Protein AF-A0A924L572-F1 (afdb_monomer)

Mean predicted aligned error: 12.73 Å

pLDDT: mean 83.67, std 15.64, range [54.72, 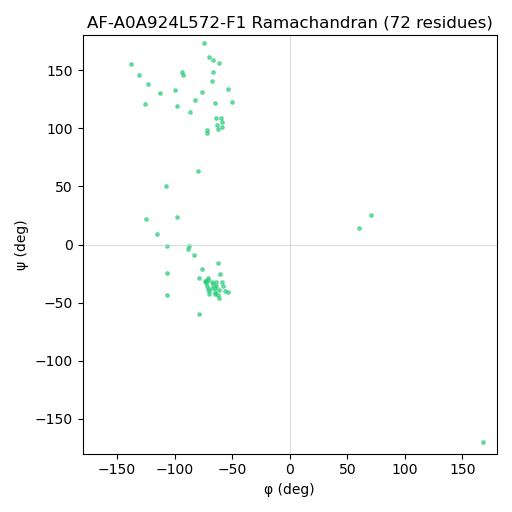97.94]

Structure (mmCIF, N/CA/C/O backbone):
data_AF-A0A924L572-F1
#
_entry.id   AF-A0A924L572-F1
#
loop_
_atom_site.group_PDB
_atom_site.id
_atom_site.type_symbol
_atom_site.label_atom_id
_atom_site.label_alt_id
_atom_site.label_comp_id
_atom_site.label_asym_id
_atom_site.label_entity_id
_atom_site.label_seq_id
_atom_site.pdbx_PDB_ins_code
_atom_site.Cartn_x
_atom_site.Cartn_y
_atom_site.Cartn_z
_atom_site.occupancy
_atom_site.B_iso_or_equiv
_atom_site.auth_seq_id
_atom_site.auth_comp_id
_atom_site.auth_asym_id
_atom_site.auth_atom_id
_atom_site.pdbx_PDB_model_num
ATOM 1 N N . MET A 1 1 ? -2.905 23.786 66.530 1.00 57.62 1 MET A N 1
ATOM 2 C CA . MET A 1 1 ? -3.239 22.440 65.999 1.00 57.62 1 MET A CA 1
ATOM 3 C C . MET A 1 1 ? -4.365 22.462 64.963 1.00 57.62 1 MET A C 1
ATOM 5 O O . MET A 1 1 ? -4.193 21.840 63.926 1.00 57.62 1 MET A O 1
ATOM 9 N N . LYS A 1 2 ? -5.459 23.218 65.162 1.00 54.72 2 LYS A N 1
ATOM 10 C CA . LYS A 1 2 ? -6.543 23.365 64.162 1.00 54.72 2 LYS A CA 1
ATOM 11 C C . LYS A 1 2 ? -6.065 23.881 62.789 1.00 54.72 2 LYS A C 1
ATOM 13 O O . LYS A 1 2 ? -6.468 23.346 6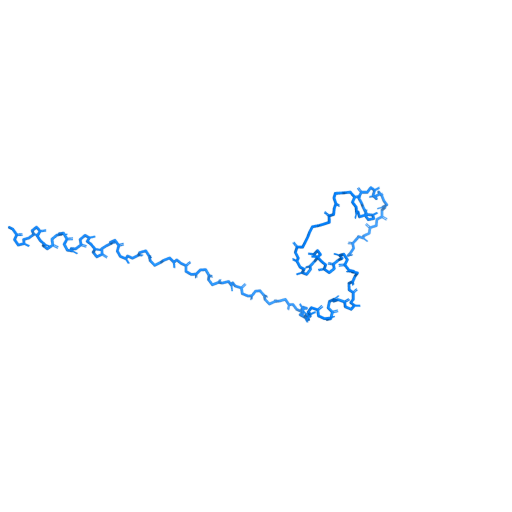1.768 1.00 54.72 2 LYS A O 1
ATOM 18 N N . ASN A 1 3 ? -5.134 24.837 62.768 1.00 55.72 3 ASN A N 1
ATOM 19 C CA . ASN A 1 3 ? -4.650 25.451 61.523 1.00 55.72 3 ASN A CA 1
ATOM 20 C C . ASN A 1 3 ? -3.733 24.513 60.714 1.00 55.72 3 ASN A C 1
ATOM 22 O O . ASN A 1 3 ? -3.745 24.552 59.493 1.00 55.72 3 ASN A O 1
ATOM 26 N N . ILE A 1 4 ? -2.983 23.631 61.385 1.00 67.88 4 ILE A N 1
ATOM 27 C CA . ILE A 1 4 ? -2.108 22.638 60.736 1.00 67.88 4 ILE A CA 1
ATOM 28 C C . ILE A 1 4 ? -2.954 21.550 60.061 1.00 67.88 4 ILE A C 1
ATOM 30 O O . ILE A 1 4 ? -2.651 21.156 58.941 1.00 67.88 4 ILE A O 1
ATOM 34 N N . LEU A 1 5 ? -4.057 21.138 60.700 1.00 63.12 5 LEU A N 1
ATOM 35 C CA . LEU A 1 5 ? -5.012 20.176 60.140 1.00 63.12 5 LEU A CA 1
ATOM 36 C C . LEU A 1 5 ? -5.753 20.733 58.906 1.00 63.12 5 LEU A C 1
ATOM 38 O O . LEU A 1 5 ? -6.042 19.996 57.969 1.00 63.12 5 LEU A O 1
ATOM 42 N N . SER A 1 6 ? -6.031 22.042 58.877 1.00 63.44 6 SER A N 1
ATOM 43 C CA . SER A 1 6 ? -6.605 22.708 57.696 1.00 63.44 6 SER A CA 1
ATOM 44 C C . SER A 1 6 ? -5.610 22.855 56.543 1.00 63.44 6 SER A C 1
ATOM 46 O O . SER A 1 6 ? -6.008 22.738 55.388 1.00 63.44 6 SER A O 1
ATOM 48 N N . ILE A 1 7 ? -4.326 23.089 56.830 1.00 71.81 7 ILE A N 1
ATOM 49 C CA . ILE A 1 7 ? -3.290 23.239 55.795 1.00 71.81 7 ILE A CA 1
ATOM 50 C C . ILE A 1 7 ? -3.004 21.895 55.111 1.00 71.81 7 ILE A C 1
ATOM 52 O O . ILE A 1 7 ? -2.877 21.843 53.888 1.00 71.81 7 ILE A O 1
ATOM 56 N N . THR A 1 8 ? -2.971 20.792 55.865 1.00 69.81 8 THR A N 1
ATOM 57 C CA . THR A 1 8 ? -2.793 19.451 55.286 1.00 69.81 8 THR A CA 1
ATOM 58 C C . THR A 1 8 ? -3.998 19.017 54.449 1.00 69.81 8 THR A C 1
ATOM 60 O O . THR A 1 8 ? -3.812 18.441 53.380 1.00 69.81 8 THR A O 1
ATOM 63 N N . ALA A 1 9 ? -5.223 19.360 54.859 1.00 68.19 9 ALA A N 1
ATOM 64 C CA . ALA A 1 9 ? -6.430 19.098 54.072 1.00 68.19 9 ALA A CA 1
ATOM 65 C C . ALA A 1 9 ? -6.454 19.868 52.735 1.00 68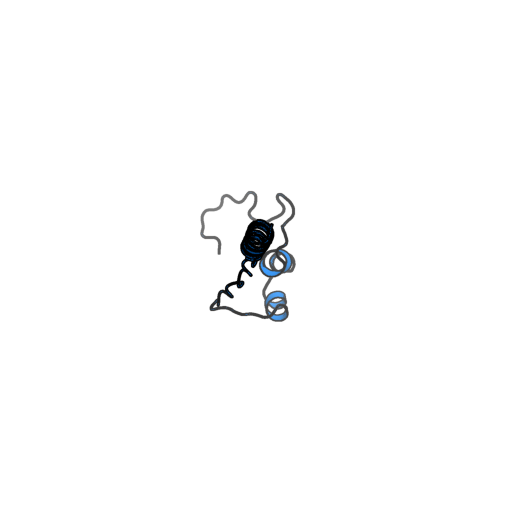.19 9 ALA A C 1
ATOM 67 O O . ALA A 1 9 ? -6.902 19.334 51.721 1.00 68.19 9 ALA A O 1
ATOM 68 N N . PHE A 1 10 ? -5.926 21.096 52.706 1.00 66.75 10 PHE A N 1
ATOM 69 C CA . PHE A 1 10 ? -5.863 21.913 51.490 1.00 66.75 10 PHE A CA 1
ATOM 70 C C . PHE A 1 10 ? -4.803 21.412 50.491 1.00 66.75 10 PHE A C 1
ATOM 72 O O . PHE A 1 10 ? -5.020 21.455 49.281 1.00 66.75 10 PHE A O 1
ATOM 79 N N . LEU A 1 11 ? -3.686 20.860 50.983 1.00 66.06 11 LEU A N 1
ATOM 80 C CA . LEU A 1 11 ? -2.637 20.272 50.139 1.00 66.06 11 LEU A CA 1
ATOM 81 C C . LEU A 1 11 ? -3.096 18.990 49.417 1.00 66.06 11 LEU A C 1
ATOM 83 O O . LEU A 1 11 ? -2.681 18.731 48.289 1.00 66.06 11 LEU A O 1
ATOM 87 N N . ILE A 1 12 ? -3.977 18.205 50.043 1.00 65.81 12 ILE A N 1
ATOM 88 C CA . ILE A 1 12 ? -4.517 16.957 49.476 1.00 65.81 12 ILE A CA 1
ATOM 89 C C . ILE A 1 12 ? -5.492 17.242 48.317 1.00 65.81 12 ILE A C 1
ATOM 91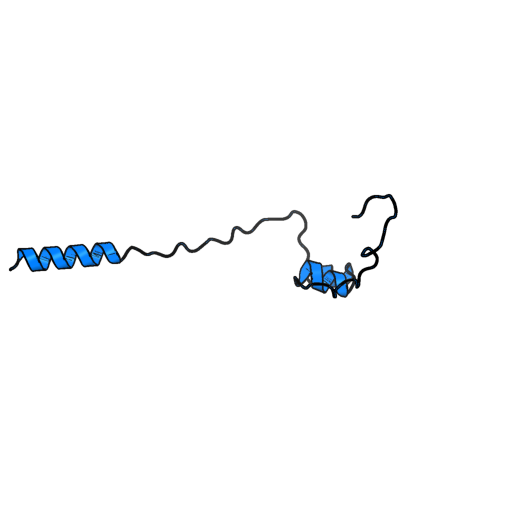 O O . ILE A 1 12 ? -5.550 16.476 47.357 1.00 65.81 12 ILE A O 1
ATOM 95 N N . LEU A 1 13 ? -6.199 18.379 48.345 1.00 59.94 13 LEU A N 1
ATOM 96 C CA . LEU A 1 13 ? -7.107 18.807 47.271 1.00 59.94 13 LEU A CA 1
ATOM 97 C C . LEU A 1 13 ? -6.378 19.250 45.988 1.00 59.94 13 LEU A C 1
ATOM 99 O O . LEU A 1 13 ? -6.910 19.073 44.894 1.00 59.94 13 LEU A O 1
ATOM 103 N N . LEU A 1 14 ? -5.152 19.770 46.099 1.00 59.41 14 LEU A N 1
ATOM 104 C CA . LEU A 1 14 ? -4.325 20.179 44.953 1.00 59.41 14 LEU A CA 1
ATOM 105 C C . LEU A 1 14 ? -3.688 18.995 44.203 1.00 59.41 14 LEU A C 1
ATOM 107 O O . LEU A 1 14 ? -3.363 19.130 43.027 1.00 59.41 14 LEU A O 1
ATOM 111 N N . ALA A 1 15 ? -3.551 17.827 44.840 1.00 57.62 15 ALA A N 1
ATOM 112 C CA . ALA A 1 15 ? -3.008 16.617 44.210 1.00 57.62 15 ALA A CA 1
ATOM 113 C C . ALA A 1 15 ? -4.052 15.815 43.397 1.00 57.62 15 ALA A C 1
ATOM 115 O O . ALA A 1 15 ? -3.694 14.879 42.683 1.00 57.62 15 ALA A O 1
ATOM 116 N N . GLY A 1 16 ? -5.342 16.170 43.489 1.00 56.59 16 GLY A N 1
ATOM 117 C CA . GLY A 1 16 ? -6.456 15.433 42.877 1.00 56.59 16 GLY A CA 1
ATOM 118 C C . GLY A 1 16 ? -6.807 15.810 41.431 1.00 56.59 16 GLY A C 1
ATOM 119 O O . GLY A 1 16 ? -7.712 15.213 40.856 1.00 56.59 16 GLY A O 1
ATOM 120 N N . THR A 1 17 ? -6.125 16.781 40.815 1.00 60.72 17 THR A N 1
ATOM 121 C CA . THR A 1 17 ? -6.476 17.302 39.476 1.00 60.72 17 THR A CA 1
ATOM 122 C C . THR A 1 17 ? -5.652 16.708 38.333 1.00 60.72 17 THR A C 1
ATOM 124 O O . THR A 1 17 ? -5.592 17.284 37.248 1.00 60.72 17 THR A O 1
ATOM 127 N N . SER A 1 18 ? -5.075 15.514 38.504 1.00 54.97 18 SER A N 1
ATOM 128 C CA . SER A 1 18 ? -4.538 14.749 37.370 1.00 54.97 18 SER A CA 1
ATOM 129 C C . SER A 1 18 ? -5.672 14.029 36.632 1.00 54.97 18 SER A C 1
ATOM 131 O O . SER A 1 18 ? -5.761 12.803 36.591 1.00 54.97 18 SER A O 1
ATOM 133 N N . CYS A 1 19 ? -6.598 14.805 36.063 1.00 58.84 19 CYS A N 1
ATOM 134 C CA . CYS A 1 19 ? -7.511 14.282 35.060 1.00 58.84 19 CYS A CA 1
ATOM 135 C C . CYS A 1 19 ? -6.680 14.063 33.790 1.00 58.84 19 CYS A C 1
ATOM 137 O O . CYS A 1 19 ? -6.400 15.000 33.041 1.00 58.84 19 CYS A O 1
ATOM 139 N N . GLY A 1 20 ? -6.212 12.828 33.599 1.00 62.25 20 GLY A N 1
ATOM 140 C CA . GLY A 1 20 ? -5.518 12.415 32.388 1.00 62.25 20 GLY A CA 1
ATOM 141 C C . GLY A 1 20 ? -6.329 12.827 31.163 1.00 62.25 20 GLY A C 1
ATOM 142 O O . GLY A 1 20 ? -7.499 12.470 31.032 1.00 62.25 20 GLY A O 1
ATOM 143 N N . GLN A 1 21 ? -5.721 13.610 30.272 1.00 65.62 21 GLN A N 1
ATOM 144 C CA . GLN A 1 21 ? -6.363 14.041 29.037 1.00 65.62 21 GLN A CA 1
ATOM 145 C C . GLN A 1 21 ? -6.754 12.807 28.216 1.00 65.62 21 GLN A C 1
ATOM 147 O O . GLN A 1 21 ? -5.912 12.167 27.581 1.00 65.62 21 GLN A O 1
ATOM 152 N N . THR A 1 22 ? -8.046 12.478 28.188 1.00 64.81 22 THR A N 1
ATOM 153 C CA . THR A 1 22 ? -8.594 11.542 27.208 1.00 64.81 22 THR A CA 1
ATOM 154 C C . THR A 1 22 ? -8.381 12.159 25.831 1.00 64.81 22 THR A C 1
ATOM 156 O O . THR A 1 22 ? -9.126 13.054 25.422 1.00 64.81 22 THR A O 1
ATOM 159 N N . ARG A 1 23 ? -7.337 11.724 25.113 1.00 67.75 23 ARG A N 1
ATOM 160 C CA . ARG A 1 23 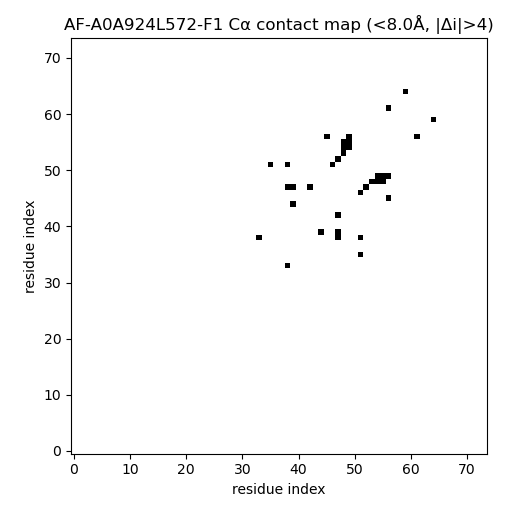? -7.127 12.100 23.712 1.00 67.75 23 ARG A CA 1
ATOM 161 C C . ARG A 1 23 ? -8.349 11.644 22.922 1.00 67.75 23 ARG A C 1
ATOM 163 O O . ARG A 1 23 ? -8.473 10.467 22.589 1.00 67.75 23 ARG A O 1
ATOM 170 N N . LYS A 1 24 ? -9.259 12.573 22.613 1.00 67.81 24 LYS A N 1
ATOM 171 C CA . LYS A 1 24 ? -10.312 12.332 21.626 1.00 67.81 24 LYS A CA 1
ATOM 172 C C . LYS A 1 24 ? -9.611 12.006 20.313 1.00 67.81 24 LYS A C 1
ATOM 174 O O . LYS A 1 24 ? -8.964 12.865 19.719 1.00 67.81 24 LYS A O 1
ATOM 179 N N . LYS A 1 25 ? -9.692 10.741 19.898 1.00 71.06 25 LYS A N 1
ATOM 180 C CA . LYS A 1 25 ? -9.165 10.276 18.616 1.00 71.06 25 LYS A CA 1
ATOM 181 C C . LYS A 1 25 ? -9.951 11.022 17.542 1.00 71.06 25 LYS A C 1
ATOM 183 O O . LYS A 1 25 ? -11.130 10.749 17.335 1.00 71.06 25 LYS A O 1
ATOM 188 N N . GLN A 1 26 ? -9.337 12.038 16.945 1.00 73.12 26 GLN A N 1
ATOM 189 C CA . GLN A 1 26 ? -9.980 12.837 15.914 1.00 73.12 26 GLN A CA 1
ATOM 190 C C . GLN A 1 26 ? -10.247 11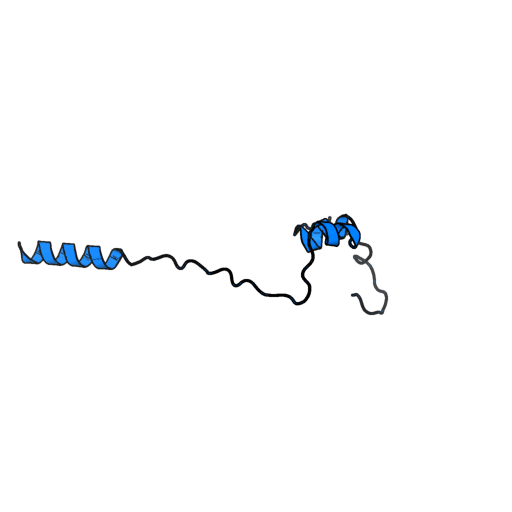.907 14.727 1.00 73.12 26 GLN A C 1
ATOM 192 O O . GLN A 1 26 ? -9.314 11.426 14.082 1.00 73.12 26 GLN A O 1
ATOM 197 N N . VAL A 1 27 ? -11.518 11.581 14.491 1.00 76.19 27 VAL A N 1
ATOM 198 C CA . VAL A 1 27 ? -11.910 10.733 13.366 1.00 76.19 27 VAL A CA 1
ATOM 199 C C . VAL A 1 27 ? -11.730 11.569 12.109 1.00 76.19 27 VAL A C 1
ATOM 201 O O . VAL A 1 27 ? -12.559 12.419 11.787 1.00 76.19 27 VAL A O 1
ATOM 204 N N . LYS A 1 28 ? -10.607 11.369 11.418 1.00 80.75 28 LYS A N 1
ATOM 205 C CA . LYS A 1 28 ? -10.382 11.978 10.109 1.00 80.75 28 LYS A CA 1
ATOM 206 C C . LYS A 1 28 ? -11.401 11.389 9.137 1.00 80.75 28 LYS A C 1
ATOM 208 O O . LYS A 1 28 ? -11.475 10.172 8.968 1.00 80.75 28 LYS A O 1
ATOM 213 N N . SER A 1 29 ? -12.217 12.250 8.534 1.00 83.94 29 SER A N 1
ATOM 214 C CA . SER A 1 29 ? -13.136 11.833 7.480 1.00 83.94 29 SER A CA 1
ATOM 215 C C . SER A 1 29 ? -12.404 11.890 6.149 1.00 83.94 29 SER A C 1
ATOM 217 O O . SER A 1 29 ? -12.031 12.966 5.691 1.00 83.94 29 SER A O 1
ATOM 219 N N . TYR A 1 30 ? -12.201 10.725 5.545 1.00 86.62 30 TYR A N 1
ATOM 220 C CA . TYR A 1 30 ? -11.656 10.605 4.200 1.00 86.62 30 TYR A CA 1
ATOM 221 C C . TYR A 1 30 ? -12.799 10.535 3.179 1.00 86.62 30 TYR A C 1
ATOM 223 O O . TYR A 1 30 ? -13.853 9.972 3.499 1.00 86.62 30 TYR A O 1
ATOM 231 N N . PRO A 1 31 ? -12.617 11.093 1.968 1.00 86.19 31 PRO A N 1
ATOM 232 C CA . PRO A 1 31 ? -13.641 11.070 0.922 1.00 86.19 31 PRO A CA 1
ATOM 233 C C . PRO A 1 31 ? -13.959 9.645 0.453 1.00 86.19 31 PRO A C 1
ATOM 235 O O . PRO A 1 31 ? -15.101 9.344 0.122 1.00 86.19 31 PRO A O 1
ATOM 238 N N . ILE A 1 32 ? -12.970 8.746 0.475 1.00 87.44 32 ILE A N 1
ATOM 239 C CA . ILE A 1 32 ? -13.152 7.338 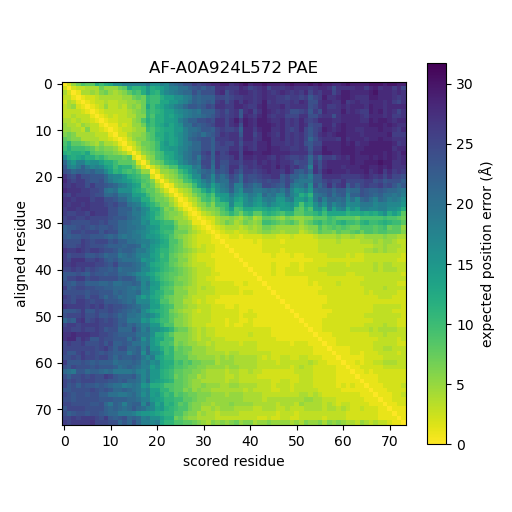0.126 1.00 87.44 32 ILE A CA 1
ATOM 240 C C . ILE A 1 32 ? -13.315 6.533 1.412 1.00 87.44 32 ILE A C 1
ATOM 242 O O . ILE A 1 32 ? -12.410 6.472 2.245 1.00 87.44 32 ILE A O 1
ATOM 246 N N . LYS A 1 33 ? -14.473 5.887 1.550 1.00 89.81 33 LYS A N 1
ATOM 247 C CA . LYS A 1 33 ? -14.763 4.921 2.611 1.00 89.81 33 LYS A CA 1
ATOM 248 C C . LYS A 1 33 ? -15.228 3.631 1.952 1.00 89.81 33 LYS A C 1
ATOM 250 O O . LYS A 1 33 ? -16.199 3.641 1.205 1.00 89.81 33 LYS A O 1
ATOM 255 N N . LYS A 1 34 ? -14.506 2.544 2.204 1.00 93.69 34 LYS A N 1
ATOM 256 C CA . LYS A 1 34 ? -14.839 1.195 1.743 1.00 93.69 34 LYS A CA 1
ATOM 257 C C . LYS A 1 34 ? -14.741 0.237 2.920 1.00 93.69 34 LYS A C 1
ATOM 259 O O . LYS A 1 34 ? -13.906 0.416 3.809 1.00 93.69 34 LYS A O 1
ATOM 264 N N . THR A 1 35 ? -15.600 -0.766 2.917 1.00 95.56 35 THR A N 1
ATOM 265 C CA . THR A 1 35 ? -15.570 -1.894 3.844 1.00 95.56 35 THR A CA 1
ATOM 266 C C . THR A 1 35 ? -14.371 -2.797 3.559 1.00 95.56 35 THR A C 1
ATOM 268 O O . THR A 1 35 ? -13.814 -2.804 2.461 1.00 95.56 35 THR A O 1
ATOM 271 N N . GLU A 1 36 ? -13.989 -3.625 4.533 1.00 95.94 36 GLU A N 1
ATOM 272 C CA . GLU A 1 36 ? -12.933 -4.621 4.319 1.00 95.94 36 GLU A CA 1
ATOM 273 C C . GLU A 1 36 ? -13.259 -5.589 3.174 1.00 95.94 36 GLU A C 1
ATOM 275 O O . GLU A 1 36 ? -12.363 -5.993 2.440 1.00 95.94 36 GLU A O 1
ATOM 280 N N . SER A 1 37 ? -14.535 -5.951 3.008 1.00 97.06 37 SER A N 1
ATOM 281 C CA . SER A 1 37 ? -14.987 -6.839 1.930 1.00 97.06 37 SER A CA 1
ATOM 282 C C . SER A 1 37 ? -14.784 -6.201 0.558 1.00 97.06 37 SER A C 1
ATOM 284 O O . SER A 1 37 ? -14.287 -6.846 -0.361 1.00 97.06 37 SER A O 1
ATOM 286 N N . GLU A 1 38 ? -15.105 -4.914 0.423 1.00 97.69 38 GLU A N 1
ATOM 287 C CA . GLU A 1 38 ? -14.860 -4.171 -0.814 1.00 97.69 38 GLU A CA 1
ATOM 288 C C . GLU A 1 38 ? -13.366 -4.040 -1.104 1.00 97.69 38 GLU A C 1
ATOM 290 O O . GLU A 1 38 ? -12.957 -4.245 -2.243 1.00 97.69 38 GLU A O 1
ATOM 295 N N . TRP A 1 39 ? -12.540 -3.779 -0.085 1.00 97.75 39 TRP A N 1
ATOM 296 C CA . TRP A 1 39 ? -11.086 -3.741 -0.250 1.00 97.75 39 TRP A CA 1
ATOM 297 C C . TRP A 1 39 ? -10.506 -5.086 -0.688 1.00 97.75 39 TRP A C 1
ATOM 299 O O . TRP A 1 39 ? -9.694 -5.117 -1.608 1.00 97.75 39 TRP A O 1
ATOM 309 N N . LYS A 1 40 ? -10.956 -6.202 -0.099 1.00 97.19 40 LYS A N 1
ATOM 310 C CA . LYS A 1 40 ? -10.525 -7.555 -0.497 1.00 9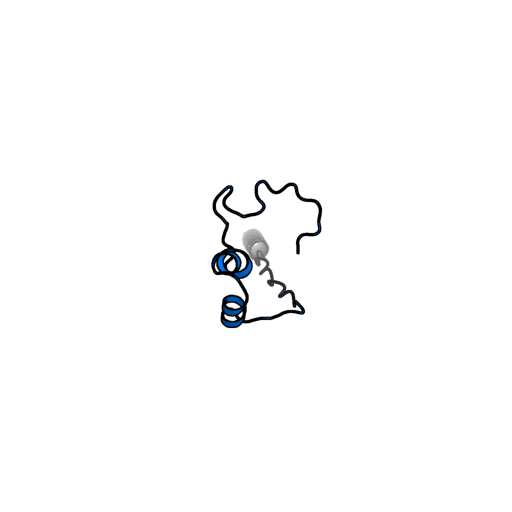7.19 40 LYS A CA 1
ATOM 311 C C . LYS A 1 40 ? -10.861 -7.899 -1.950 1.00 97.19 40 LYS A C 1
ATOM 313 O O . LYS A 1 40 ? -10.199 -8.755 -2.520 1.00 97.19 40 LYS A O 1
ATOM 318 N N . LYS A 1 41 ? -11.890 -7.275 -2.535 1.00 97.81 41 LYS A N 1
ATOM 319 C CA . LYS A 1 41 ? -12.277 -7.501 -3.937 1.00 97.81 41 LYS A CA 1
ATOM 320 C C . LYS A 1 41 ? -11.388 -6.760 -4.935 1.00 97.81 41 LYS A C 1
ATOM 322 O O . LYS A 1 41 ? -11.278 -7.218 -6.065 1.00 97.81 41 LYS A O 1
ATOM 327 N N . ILE A 1 42 ? -10.811 -5.618 -4.550 1.00 97.25 42 ILE A N 1
ATOM 328 C CA . ILE A 1 42 ? -10.044 -4.754 -5.468 1.00 97.25 42 ILE A CA 1
ATOM 329 C C . ILE A 1 42 ? -8.532 -4.816 -5.249 1.00 97.25 42 ILE A C 1
ATOM 331 O O . ILE A 1 42 ? -7.778 -4.522 -6.169 1.00 97.25 42 ILE A O 1
ATOM 335 N N . LEU A 1 43 ? -8.082 -5.172 -4.044 1.00 96.94 43 LEU A N 1
ATOM 336 C CA . LEU A 1 43 ? -6.664 -5.290 -3.720 1.00 96.94 43 LEU A CA 1
ATOM 337 C C . LEU A 1 43 ? -6.181 -6.724 -3.914 1.00 96.94 43 LEU A C 1
ATOM 339 O O . LEU A 1 43 ? -6.905 -7.684 -3.646 1.00 96.94 43 LEU A O 1
ATOM 343 N N . SER A 1 44 ? -4.909 -6.864 -4.287 1.00 96.44 44 SER A N 1
ATOM 344 C CA . SER A 1 44 ? -4.224 -8.146 -4.150 1.00 96.44 44 SER A CA 1
ATOM 345 C C . SER A 1 44 ? -4.177 -8.563 -2.671 1.00 96.44 44 SER A C 1
ATOM 347 O O . SER A 1 44 ? -4.226 -7.704 -1.779 1.00 96.44 44 SER A O 1
ATOM 349 N N . PRO A 1 45 ? -4.042 -9.867 -2.368 1.00 96.25 45 PRO A N 1
ATOM 350 C CA . PRO A 1 45 ? -3.966 -10.331 -0.986 1.00 96.25 45 PRO A CA 1
ATOM 351 C C . PRO A 1 45 ? -2.873 -9.625 -0.172 1.00 96.25 45 PRO A C 1
ATOM 353 O O . PRO A 1 45 ? -3.123 -9.244 0.971 1.00 96.25 45 PRO A O 1
ATOM 356 N N . VAL A 1 46 ? -1.693 -9.391 -0.763 1.00 95.31 46 VAL A N 1
ATOM 357 C CA . VAL A 1 46 ? -0.574 -8.724 -0.077 1.00 95.31 46 VAL A CA 1
ATOM 358 C C . VAL A 1 46 ? -0.867 -7.240 0.169 1.00 95.31 46 VAL A C 1
ATOM 360 O O . VAL A 1 46 ? -0.678 -6.756 1.283 1.00 95.31 46 VAL A O 1
ATOM 363 N N . ALA A 1 47 ? -1.435 -6.538 -0.819 1.00 96.56 47 ALA A N 1
ATOM 364 C CA . ALA A 1 47 ? -1.793 -5.128 -0.688 1.00 96.56 47 ALA A CA 1
ATOM 365 C C . ALA A 1 47 ? -2.887 -4.921 0.368 1.00 96.56 47 ALA A C 1
ATOM 367 O O . ALA A 1 47 ? -2.815 -3.977 1.148 1.00 96.56 47 ALA A O 1
ATOM 368 N N . PHE A 1 48 ? -3.863 -5.831 0.467 1.00 97.81 48 PHE A N 1
ATOM 369 C CA . PHE A 1 48 ? -4.867 -5.789 1.532 1.00 97.81 48 PHE A CA 1
ATOM 370 C C . PHE A 1 48 ? -4.239 -5.933 2.926 1.00 97.81 48 PHE A C 1
ATOM 372 O O . PHE A 1 48 ? -4.572 -5.169 3.837 1.00 97.81 48 PHE A O 1
ATOM 379 N N . GLN A 1 49 ? -3.320 -6.888 3.101 1.00 97.88 49 GLN A N 1
ATOM 380 C CA . GLN A 1 49 ? -2.635 -7.082 4.383 1.00 97.88 49 GLN A CA 1
ATOM 381 C C . GLN A 1 49 ? -1.820 -5.846 4.785 1.00 97.88 49 GLN A C 1
ATOM 383 O O . GLN A 1 49 ? -1.841 -5.445 5.945 1.00 97.88 49 GLN A O 1
ATOM 388 N N . ILE A 1 50 ? -1.160 -5.190 3.834 1.00 96.94 50 ILE A N 1
ATOM 389 C CA . ILE A 1 50 ? -0.317 -4.021 4.111 1.00 96.94 50 ILE A CA 1
ATOM 390 C C . ILE A 1 50 ? -1.169 -2.756 4.290 1.00 96.94 50 ILE A C 1
ATOM 392 O O . ILE A 1 50 ? -1.183 -2.155 5.362 1.00 96.94 50 ILE A O 1
ATOM 396 N N . MET A 1 51 ? -1.947 -2.372 3.273 1.00 95.12 51 MET A N 1
ATOM 397 C CA . MET A 1 51 ? -2.648 -1.081 3.222 1.00 95.12 51 MET A CA 1
ATOM 398 C C . MET A 1 51 ? -3.843 -0.994 4.176 1.00 95.12 51 MET A C 1
ATOM 400 O O . MET A 1 51 ? -4.175 0.093 4.644 1.00 95.12 51 MET A O 1
ATOM 404 N N . VAL A 1 52 ? -4.519 -2.119 4.444 1.00 96.12 52 VAL A N 1
ATOM 405 C CA . VAL A 1 52 ? -5.754 -2.141 5.250 1.00 96.12 52 VAL A CA 1
ATOM 406 C C . VAL A 1 52 ? -5.513 -2.735 6.632 1.00 96.12 52 VAL A C 1
ATOM 408 O O . VAL A 1 52 ? -6.013 -2.197 7.619 1.00 96.12 52 VAL A O 1
ATOM 411 N N . LYS A 1 53 ? -4.756 -3.836 6.727 1.00 97.50 53 LYS A N 1
ATOM 412 C CA . LYS A 1 53 ? -4.450 -4.482 8.016 1.00 97.50 53 LYS A CA 1
ATOM 413 C C . LYS A 1 53 ? -3.199 -3.929 8.704 1.00 97.50 53 LYS A C 1
ATOM 415 O O . LYS A 1 53 ? -2.948 -4.304 9.845 1.00 97.50 53 LYS A O 1
ATOM 420 N N . GLY A 1 54 ? -2.471 -3.008 8.067 1.00 97.06 54 GLY A N 1
ATOM 421 C CA . GLY A 1 54 ? -1.283 -2.375 8.644 1.00 97.06 54 GLY A CA 1
ATOM 422 C C . GLY A 1 54 ? -0.088 -3.322 8.761 1.00 97.06 54 GLY A C 1
ATOM 423 O O . GLY A 1 54 ? 0.742 -3.144 9.648 1.00 97.06 54 GLY A O 1
ATOM 424 N N . GLY A 1 55 ? -0.039 -4.358 7.922 1.00 96.94 55 GLY A N 1
ATOM 425 C CA . GLY A 1 55 ? 1.097 -5.266 7.828 1.00 96.94 55 GLY A CA 1
ATOM 426 C C . GLY A 1 55 ? 2.293 -4.645 7.105 1.00 96.94 55 GLY A C 1
ATOM 427 O O . GLY A 1 55 ? 2.202 -3.572 6.512 1.00 96.94 55 GLY A O 1
ATOM 428 N N . THR A 1 56 ? 3.400 -5.380 7.112 1.00 97.31 56 THR A N 1
ATOM 429 C CA . THR A 1 56 ? 4.647 -5.024 6.424 1.00 97.31 56 THR A CA 1
ATOM 430 C C . THR A 1 56 ? 5.014 -6.152 5.469 1.00 97.31 56 THR A C 1
ATOM 432 O O . THR A 1 56 ? 4.877 -7.326 5.820 1.00 97.31 56 THR A O 1
ATOM 435 N N . GLU A 1 57 ? 5.462 -5.817 4.262 1.00 96.44 57 GLU A N 1
ATOM 436 C CA . GLU A 1 57 ? 6.016 -6.807 3.338 1.00 96.44 57 GLU A CA 1
ATOM 437 C C . GLU A 1 57 ? 7.334 -7.400 3.851 1.00 96.44 57 GLU A C 1
ATOM 439 O O . GLU A 1 57 ? 8.026 -6.815 4.687 1.00 96.44 57 GLU A O 1
ATOM 444 N N . ALA A 1 58 ? 7.689 -8.582 3.345 1.00 95.81 58 ALA A N 1
ATOM 445 C CA . ALA A 1 58 ? 9.005 -9.144 3.610 1.00 95.81 58 ALA A CA 1
ATOM 446 C C . ALA A 1 58 ? 10.098 -8.282 2.943 1.00 95.81 58 ALA A C 1
ATOM 448 O O . ALA A 1 58 ? 9.854 -7.716 1.872 1.00 95.81 58 ALA A O 1
ATOM 449 N N . PRO A 1 59 ? 11.303 -8.199 3.535 1.00 97.31 59 PRO A N 1
ATOM 450 C CA . PRO A 1 59 ? 12.398 -7.424 2.967 1.00 97.31 59 PRO A CA 1
ATOM 451 C C . PRO A 1 59 ? 12.681 -7.822 1.520 1.00 97.31 59 PRO A C 1
ATOM 453 O O . PRO A 1 59 ? 12.764 -9.011 1.210 1.00 97.31 59 PRO A O 1
ATOM 456 N N . PHE A 1 60 ? 12.845 -6.819 0.656 1.00 95.94 60 PHE A N 1
ATOM 457 C CA . PHE A 1 60 ? 13.194 -6.984 -0.758 1.00 95.94 60 PHE A CA 1
ATOM 458 C C . PHE A 1 60 ? 12.182 -7.798 -1.588 1.00 95.94 60 PHE A C 1
ATOM 460 O O . PHE A 1 60 ? 12.489 -8.210 -2.703 1.00 95.94 60 PHE A O 1
ATOM 467 N N . ASN A 1 61 ? 10.972 -8.029 -1.066 1.00 94.38 61 ASN A N 1
ATOM 468 C CA . ASN A 1 61 ? 9.970 -8.905 -1.670 1.00 94.38 61 ASN A CA 1
ATOM 469 C C . ASN A 1 61 ? 8.801 -8.120 -2.284 1.00 94.38 61 ASN A C 1
ATOM 471 O O . ASN A 1 61 ? 7.631 -8.403 -2.015 1.00 94.38 61 ASN A O 1
ATOM 475 N N . ASN A 1 62 ? 9.125 -7.124 -3.109 1.00 93.69 62 ASN A N 1
ATOM 476 C CA . ASN A 1 62 ? 8.153 -6.407 -3.925 1.00 93.69 62 ASN A CA 1
ATOM 477 C C . ASN A 1 62 ? 8.707 -6.163 -5.345 1.00 93.69 62 ASN A C 1
ATOM 479 O O . ASN A 1 62 ? 9.928 -6.102 -5.513 1.00 93.69 62 ASN A O 1
ATOM 483 N N . PRO A 1 63 ? 7.844 -5.996 -6.366 1.00 93.94 63 PRO A N 1
ATOM 484 C CA . PRO A 1 63 ? 8.278 -5.813 -7.757 1.00 93.94 63 PRO A CA 1
ATOM 485 C C . PRO A 1 63 ? 9.118 -4.554 -8.019 1.00 93.94 63 PRO A C 1
ATOM 487 O O . PRO A 1 63 ? 9.742 -4.446 -9.069 1.00 93.94 63 PRO A O 1
ATOM 490 N N . TYR A 1 64 ? 9.118 -3.597 -7.091 1.00 95.81 64 TYR A N 1
ATOM 491 C CA . TYR A 1 64 ? 9.750 -2.289 -7.234 1.00 95.81 64 TYR A CA 1
ATOM 492 C C . TYR A 1 64 ? 11.040 -2.129 -6.421 1.00 95.81 64 TYR A C 1
ATOM 494 O O . TYR A 1 64 ? 11.670 -1.081 -6.511 1.00 95.81 64 TYR A O 1
ATOM 502 N N . ASN A 1 65 ? 11.465 -3.144 -5.661 1.00 96.19 65 ASN A N 1
ATOM 503 C CA . ASN A 1 65 ? 12.629 -3.055 -4.775 1.00 96.19 65 ASN A CA 1
ATOM 504 C C . ASN A 1 65 ? 13.944 -2.700 -5.502 1.00 96.19 65 ASN A C 1
ATOM 506 O O . ASN A 1 65 ? 14.793 -2.035 -4.921 1.00 96.19 65 ASN A O 1
ATOM 510 N N . ASP A 1 66 ? 14.101 -3.136 -6.754 1.00 96.94 66 ASP A N 1
ATOM 511 C CA . ASP A 1 66 ? 15.272 -2.857 -7.606 1.00 96.94 66 ASP A CA 1
ATOM 512 C C . ASP A 1 66 ? 14.864 -2.216 -8.949 1.00 96.94 66 ASP A C 1
ATOM 514 O O . ASP A 1 66 ? 15.564 -2.295 -9.960 1.00 96.94 66 ASP A O 1
ATOM 518 N N . ASN A 1 67 ? 13.678 -1.60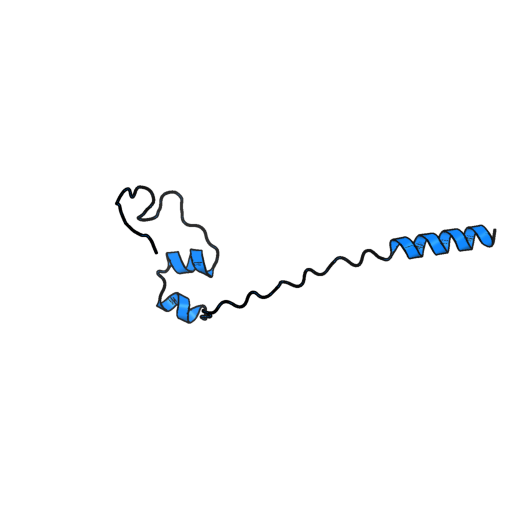0 -8.992 1.00 97.50 67 ASN A N 1
ATOM 519 C CA . ASN A 1 67 ? 13.172 -1.005 -10.220 1.00 97.50 67 ASN A CA 1
ATOM 520 C C . ASN A 1 67 ? 13.759 0.396 -10.445 1.00 97.50 67 ASN A C 1
ATOM 522 O O . ASN A 1 67 ? 13.593 1.292 -9.620 1.00 97.50 67 ASN A O 1
ATOM 526 N N . HIS A 1 68 ? 14.387 0.594 -11.603 1.00 96.94 68 HIS A N 1
ATOM 527 C CA . HIS A 1 68 ? 15.038 1.847 -12.006 1.00 96.94 68 HIS A CA 1
ATOM 528 C C . HIS A 1 68 ? 14.368 2.508 -13.221 1.00 96.94 68 HIS A C 1
ATOM 530 O O . HIS A 1 68 ? 14.896 3.461 -13.802 1.00 96.94 68 HIS A O 1
ATOM 536 N N . GLU A 1 69 ? 13.209 2.001 -13.637 1.00 97.94 69 GLU A N 1
ATOM 537 C CA . GLU A 1 69 ? 12.475 2.539 -14.774 1.00 97.94 69 GLU A CA 1
ATOM 538 C C . GLU A 1 69 ? 11.928 3.947 -14.495 1.00 97.94 69 GLU A C 1
ATOM 540 O O . GLU A 1 69 ? 11.446 4.270 -13.403 1.00 97.94 69 GLU A O 1
ATOM 545 N N . LYS A 1 70 ? 11.990 4.807 -15.520 1.00 97.75 70 LYS A N 1
ATOM 546 C CA . LYS A 1 70 ? 11.416 6.156 -15.473 1.00 97.75 70 LYS A CA 1
ATOM 547 C C . LYS A 1 70 ? 9.898 6.075 -15.623 1.00 97.75 70 LYS A C 1
ATOM 549 O O . LYS A 1 70 ? 9.407 5.475 -16.572 1.00 97.75 70 LYS A O 1
ATOM 554 N N . GLY A 1 71 ? 9.163 6.759 -14.751 1.00 96.75 71 GLY A N 1
ATOM 555 C CA . GLY A 1 71 ? 7.705 6.803 -14.809 1.00 96.75 71 GLY A CA 1
ATOM 556 C C . GLY A 1 71 ? 7.084 7.403 -13.553 1.00 96.75 71 GLY A C 1
ATOM 557 O O . GLY A 1 71 ? 7.784 7.960 -12.707 1.00 96.75 71 GLY A O 1
ATOM 558 N N . ILE A 1 72 ? 5.760 7.288 -13.446 1.00 97.06 72 ILE A N 1
ATOM 559 C CA . ILE A 1 72 ? 4.987 7.672 -12.261 1.00 97.06 72 ILE A CA 1
ATOM 560 C C . ILE A 1 72 ? 4.413 6.399 -11.636 1.00 97.06 72 ILE A C 1
ATOM 562 O O . ILE A 1 72 ? 3.786 5.602 -12.332 1.00 97.06 72 ILE A O 1
ATOM 566 N N . TYR A 1 73 ? 4.607 6.243 -10.328 1.00 94.12 73 TYR A N 1
ATOM 567 C CA . TYR A 1 73 ? 4.054 5.162 -9.512 1.00 94.12 73 TYR A CA 1
ATOM 568 C C . TYR A 1 73 ? 2.825 5.699 -8.775 1.00 94.12 73 TYR A C 1
ATOM 570 O O . TYR A 1 73 ? 2.882 6.803 -8.226 1.00 94.12 73 TYR A O 1
ATOM 578 N N . VAL A 1 74 ? 1.720 4.952 -8.799 1.00 90.25 74 VAL A N 1
ATOM 579 C CA . VAL A 1 74 ? 0.415 5.355 -8.244 1.00 90.25 74 VAL A CA 1
ATOM 580 C C . VAL A 1 74 ? -0.113 4.276 -7.317 1.00 90.25 74 VAL A C 1
ATOM 582 O O . VAL A 1 74 ? 0.011 3.088 -7.689 1.00 90.25 74 VAL A O 1
#

Solvent-accessible surface area (backbone atoms only — not comparable to full-atom values): 5174 Å² total; per-residue (Å²): 112,74,66,59,57,52,51,56,57,55,56,58,62,68,71,69,73,80,72,74,80,77,76,76,77,78,81,79,85,62,94,78,80,76,54,72,70,59,43,59,73,75,39,56,76,67,52,36,41,31,79,72,69,69,48,78,78,62,87,83,68,53,94,61,70,86,60,82,77,89,82,86,89,132

Sequence (74 aa):
MKNILSITAFLILLAGTSCGQTRKKQVKSYPIKKTESEWKKILSPVAFQIMVKGGTEAPFNNPYNDNHEKGIYV

Secondary structure (DSSP, 8-state):
-HHHHHHHHHHHHHTT--------------S----HHHHHHHS-HHHHHHHTT---PPTT-STTTT----S---

Foldseek 3Di:
DVVVVVVVVVVVVVVPPPPPPPPPPPPDDDPDDDDLVRVPVPDDPVCSCCVPVVDDDDPPPDPCSPDPDDDDDD

Radius of gyration: 27.45 Å; Cα contacts (8 Å, |Δi|>4): 18; chains: 1; bounding box: 31×36×82 Å